Protein AF-A0A957GWG0-F1 (afdb_monomer_lite)

Foldseek 3Di:
DPDDDQQADFDWDDDPVRDDIDTLGPDRQKHKDQKDAEPVRQKMWIWIFGNVDVPGAIFIWMAGPVVSDIDTDDPNDDDDDYDD

Secondary structure (DSSP, 8-state):
-PPPP------EE--TTSPPPEES---TTEEEEEEEE-TTSSEEEEEEEETTSTTPPPEEEEEETTTTEEEEEESS--S-----

Structure (mmCIF, N/CA/C/O backbone):
data_AF-A0A957GWG0-F1
#
_entry.id   AF-A0A957GWG0-F1
#
loop_
_atom_site.group_PDB
_atom_site.id
_atom_site.type_symbol
_atom_site.label_atom_id
_atom_site.label_alt_id
_atom_site.label_comp_id
_atom_site.label_asym_id
_atom_site.label_entity_id
_atom_site.label_seq_id
_atom_site.pdbx_PDB_ins_code
_atom_site.Cartn_x
_atom_site.Cartn_y
_atom_site.Cartn_z
_atom_site.occupancy
_atom_site.B_iso_or_equiv
_atom_site.auth_seq_id
_atom_site.auth_comp_id
_atom_site.auth_asym_id
_atom_site.auth_atom_id
_atom_site.pdbx_PDB_model_num
ATOM 1 N N . LYS A 1 1 ? 30.141 15.035 -3.078 1.00 42.59 1 LYS A N 1
ATOM 2 C CA . LYS A 1 1 ? 28.660 15.024 -3.140 1.00 42.59 1 LYS A CA 1
ATOM 3 C C . LYS A 1 1 ? 28.233 13.570 -3.268 1.00 42.59 1 LYS A C 1
ATOM 5 O O . LYS A 1 1 ? 28.506 12.983 -4.304 1.00 42.59 1 LYS A O 1
ATOM 10 N N . THR A 1 2 ? 27.702 12.963 -2.211 1.00 42.69 2 THR A N 1
ATOM 11 C CA . THR A 1 2 ? 27.214 11.575 -2.249 1.00 42.69 2 THR A CA 1
ATOM 12 C C . THR A 1 2 ? 26.019 11.503 -3.208 1.00 42.69 2 THR A C 1
ATOM 14 O O . THR A 1 2 ? 25.178 12.404 -3.137 1.00 42.69 2 THR A O 1
ATOM 17 N N . PRO A 1 3 ? 25.931 10.526 -4.131 1.00 49.91 3 PRO A N 1
ATOM 18 C CA . PRO A 1 3 ? 24.763 10.400 -4.994 1.00 49.91 3 PRO A CA 1
ATOM 19 C C . PRO A 1 3 ? 23.534 10.172 -4.113 1.00 49.91 3 PRO A C 1
ATOM 21 O O . PRO A 1 3 ? 23.533 9.273 -3.275 1.00 49.91 3 PRO A O 1
ATOM 24 N N . ARG A 1 4 ? 22.503 11.003 -4.273 1.00 57.03 4 ARG A N 1
ATOM 25 C CA . ARG A 1 4 ? 21.200 10.742 -3.662 1.00 57.03 4 ARG A CA 1
ATOM 26 C C . ARG A 1 4 ? 20.632 9.514 -4.370 1.00 57.03 4 ARG A C 1
ATOM 28 O O . ARG A 1 4 ? 20.425 9.579 -5.582 1.00 57.03 4 ARG A O 1
ATOM 35 N N . SER A 1 5 ? 20.429 8.412 -3.650 1.00 58.56 5 SER A N 1
ATOM 36 C CA . SER A 1 5 ? 19.621 7.295 -4.148 1.00 58.56 5 SER A CA 1
ATOM 37 C C . SER A 1 5 ? 18.302 7.852 -4.701 1.00 58.56 5 SER A C 1
ATOM 39 O O . SER A 1 5 ? 17.799 8.837 -4.156 1.00 58.56 5 SER A O 1
ATOM 41 N N . PRO A 1 6 ? 17.746 7.327 -5.805 1.00 60.22 6 PRO A N 1
ATOM 42 C CA . PRO A 1 6 ? 16.437 7.777 -6.247 1.00 60.22 6 PRO A CA 1
ATOM 43 C C . PRO A 1 6 ? 15.421 7.405 -5.163 1.00 60.22 6 PRO A C 1
ATOM 45 O O . PRO A 1 6 ? 15.059 6.244 -5.028 1.00 60.22 6 PRO A O 1
ATOM 48 N N . ASP A 1 7 ? 15.005 8.388 -4.366 1.00 83.06 7 ASP A N 1
ATOM 49 C CA . ASP A 1 7 ? 14.020 8.180 -3.308 1.00 83.06 7 ASP A CA 1
ATOM 50 C C . ASP A 1 7 ? 12.646 7.990 -3.966 1.00 83.06 7 ASP A C 1
ATOM 52 O O . ASP A 1 7 ? 12.024 8.946 -4.447 1.00 83.06 7 ASP A O 1
ATOM 56 N N . GLY A 1 8 ? 12.185 6.740 -4.046 1.00 91.31 8 GLY A N 1
ATOM 57 C CA . GLY A 1 8 ? 10.851 6.415 -4.539 1.00 91.31 8 GLY A CA 1
ATOM 58 C C . GLY A 1 8 ? 9.761 7.080 -3.700 1.00 91.31 8 GLY A C 1
ATOM 59 O O . GLY A 1 8 ? 9.934 7.321 -2.503 1.00 91.31 8 GLY A O 1
ATOM 60 N N . LYS A 1 9 ? 8.603 7.363 -4.309 1.00 95.12 9 LYS A N 1
ATOM 61 C CA . LYS A 1 9 ? 7.436 7.844 -3.554 1.00 95.12 9 LYS A CA 1
ATOM 62 C C . LYS A 1 9 ? 7.030 6.792 -2.520 1.00 95.12 9 LYS A C 1
ATOM 64 O O . LYS A 1 9 ? 7.010 5.607 -2.833 1.00 95.12 9 LYS A O 1
ATOM 69 N N . GLN A 1 10 ? 6.706 7.232 -1.309 1.00 96.19 10 GLN A N 1
ATOM 70 C CA . GLN A 1 10 ? 6.336 6.368 -0.184 1.00 96.19 10 GLN A CA 1
ATOM 71 C C . GLN A 1 10 ? 4.875 6.600 0.214 1.00 96.19 10 GLN A C 1
ATOM 73 O O . GLN A 1 10 ? 4.333 7.681 -0.035 1.00 96.19 10 GLN A O 1
ATOM 78 N N . ILE A 1 11 ? 4.250 5.608 0.853 1.00 96.44 11 ILE A N 1
ATOM 79 C CA . ILE A 1 11 ? 2.893 5.741 1.392 1.00 96.44 11 ILE A CA 1
ATOM 80 C C . ILE A 1 11 ? 2.976 6.172 2.854 1.00 96.44 11 ILE A C 1
ATOM 82 O O . ILE A 1 11 ? 3.590 5.500 3.682 1.00 96.44 11 ILE A O 1
ATOM 86 N N . TRP A 1 12 ? 2.320 7.285 3.169 1.00 94.88 12 TRP A N 1
ATOM 87 C CA . TRP A 1 12 ? 2.234 7.836 4.517 1.00 94.88 12 TRP A CA 1
ATOM 88 C C . TRP A 1 12 ? 0.793 7.785 5.014 1.00 94.88 12 TRP A C 1
ATOM 90 O O . TRP A 1 12 ? -0.140 8.090 4.269 1.00 94.88 12 TRP A O 1
ATOM 100 N N . LEU A 1 13 ? 0.616 7.416 6.279 1.00 92.19 13 LEU A N 1
ATOM 101 C CA . LEU A 1 13 ? -0.655 7.479 6.982 1.00 92.19 13 LEU A CA 1
ATOM 102 C C . LEU A 1 13 ? -0.708 8.761 7.804 1.00 92.19 13 LEU A C 1
ATOM 104 O O . LEU A 1 13 ? 0.125 8.957 8.685 1.00 92.19 13 LEU A O 1
ATOM 108 N N . LEU A 1 14 ? -1.703 9.601 7.529 1.00 91.81 14 LEU A N 1
ATOM 109 C CA . LEU A 1 14 ? -1.993 10.791 8.320 1.00 91.81 14 LEU A CA 1
ATOM 110 C C . LEU A 1 14 ? -3.165 10.503 9.274 1.00 91.81 14 LEU A C 1
ATOM 112 O O . LEU A 1 14 ? -4.282 10.257 8.803 1.00 91.81 14 LEU A O 1
ATOM 116 N N . PRO A 1 15 ? -2.945 10.525 10.597 1.00 86.56 15 PRO A N 1
ATOM 117 C CA . PRO A 1 15 ? -4.017 10.391 11.575 1.00 86.56 15 PRO A CA 1
ATOM 118 C C . PRO A 1 15 ? -5.001 11.567 11.504 1.00 86.56 15 PRO A C 1
ATOM 120 O O . PRO A 1 15 ? -4.611 12.723 11.363 1.00 86.56 15 PRO A O 1
ATOM 123 N N . ARG A 1 16 ? -6.307 11.293 11.645 1.00 84.00 16 ARG A N 1
ATO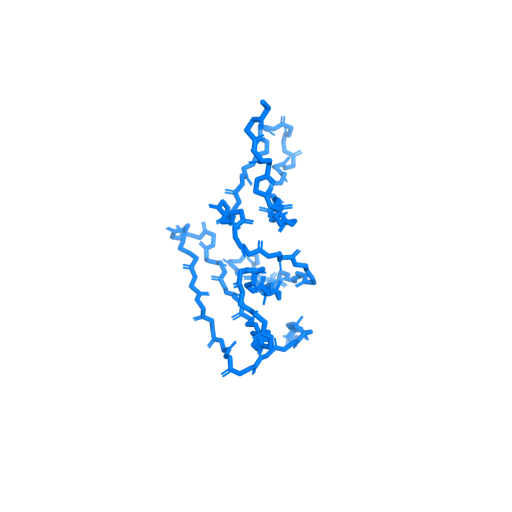M 124 C CA . ARG A 1 16 ? -7.346 12.346 11.619 1.00 84.00 16 ARG A CA 1
ATOM 125 C C . ARG A 1 16 ? -7.264 13.314 12.801 1.00 84.00 16 ARG A C 1
ATOM 127 O O . ARG A 1 16 ? -7.731 14.439 12.676 1.00 84.00 16 ARG A O 1
ATOM 134 N N . ALA A 1 17 ? -6.715 12.870 13.930 1.00 85.81 17 ALA A N 1
ATOM 135 C CA . ALA A 1 17 ? -6.624 13.654 15.160 1.00 85.81 17 ALA A CA 1
ATOM 136 C C . ALA A 1 17 ? -5.494 14.703 15.140 1.00 85.81 17 ALA A C 1
ATOM 138 O O . ALA A 1 17 ? -5.342 15.439 16.109 1.00 85.81 17 ALA A O 1
ATOM 139 N N . GLY A 1 18 ? -4.735 14.805 14.041 1.00 80.81 18 GLY A N 1
ATOM 140 C CA . GLY A 1 18 ? -3.611 15.736 13.923 1.00 80.81 18 GLY A CA 1
ATOM 141 C C . GLY A 1 18 ? -2.297 15.206 14.499 1.00 80.81 18 GLY A C 1
ATOM 142 O O . GLY A 1 18 ? -1.352 15.978 14.631 1.00 80.81 18 GLY A O 1
ATOM 143 N N . ASP A 1 19 ? -2.227 13.912 14.825 1.00 88.81 19 ASP A N 1
ATOM 144 C CA . ASP A 1 19 ? -0.979 13.264 15.232 1.00 88.81 19 ASP A CA 1
ATOM 145 C C . ASP A 1 19 ? 0.039 13.203 14.074 1.00 88.81 19 ASP A C 1
ATOM 147 O O . ASP A 1 19 ? -0.294 13.384 12.897 1.00 88.81 19 ASP A O 1
ATOM 151 N N . GLU A 1 20 ? 1.290 12.898 14.420 1.00 92.50 20 GLU A N 1
ATOM 152 C CA . GLU A 1 20 ? 2.412 12.760 13.486 1.00 92.50 20 GLU A CA 1
ATOM 153 C C . GLU A 1 20 ? 2.124 11.743 12.354 1.00 92.50 20 GLU A C 1
ATOM 155 O O . GLU A 1 20 ? 1.662 10.621 12.613 1.00 92.50 20 GLU A O 1
ATOM 160 N N . PRO A 1 21 ? 2.431 12.083 11.086 1.00 92.69 21 PRO A N 1
ATOM 161 C CA . PRO A 1 21 ? 2.338 11.146 9.973 1.00 92.69 21 PRO A CA 1
ATOM 162 C C . PRO A 1 21 ? 3.249 9.928 10.169 1.00 92.69 21 PRO A C 1
ATOM 164 O O . PRO A 1 21 ? 4.414 10.050 10.538 1.00 92.69 21 PRO A O 1
ATOM 167 N N . THR A 1 22 ? 2.758 8.736 9.831 1.00 92.56 22 THR A N 1
ATOM 168 C CA . THR A 1 22 ? 3.545 7.493 9.891 1.00 92.56 22 THR A CA 1
ATOM 169 C C . THR A 1 22 ? 3.885 6.998 8.487 1.00 92.56 22 THR A C 1
ATOM 171 O O . THR A 1 22 ? 2.990 6.806 7.665 1.00 92.56 22 THR A O 1
ATOM 174 N N . ASN A 1 23 ? 5.165 6.747 8.201 1.00 94.38 23 ASN A N 1
ATOM 175 C CA . ASN A 1 23 ? 5.588 6.107 6.952 1.00 94.38 23 ASN A CA 1
ATOM 176 C C . ASN A 1 23 ? 5.244 4.611 6.994 1.00 94.38 23 ASN A C 1
ATOM 178 O O . ASN A 1 23 ? 5.793 3.882 7.818 1.00 94.38 23 ASN A O 1
ATOM 182 N N . LEU A 1 24 ? 4.348 4.154 6.117 1.00 95.62 24 LEU A N 1
ATOM 183 C CA . LEU A 1 24 ? 3.912 2.755 6.088 1.00 95.62 24 LEU A CA 1
ATOM 184 C C . LEU A 1 24 ? 4.863 1.854 5.301 1.00 95.62 24 LEU A C 1
ATOM 186 O O . LEU A 1 24 ? 4.903 0.651 5.547 1.00 95.62 24 LEU A O 1
ATOM 190 N N . THR A 1 25 ? 5.582 2.417 4.327 1.00 95.00 25 THR A N 1
ATOM 191 C CA . THR A 1 25 ? 6.367 1.624 3.378 1.00 95.00 25 THR A CA 1
ATOM 192 C C . THR A 1 25 ? 7.850 1.634 3.675 1.00 95.00 25 THR A C 1
ATOM 194 O O . THR A 1 25 ? 8.453 0.574 3.620 1.00 95.00 25 THR A O 1
ATOM 197 N N . ASN A 1 26 ? 8.433 2.791 4.001 1.00 93.62 26 ASN A N 1
ATOM 198 C CA . ASN A 1 26 ? 9.849 2.964 4.355 1.00 93.62 26 ASN A CA 1
ATOM 199 C C . ASN A 1 26 ? 10.841 2.143 3.497 1.00 93.62 26 ASN A C 1
ATOM 201 O O . ASN A 1 26 ? 11.786 1.550 4.015 1.00 93.62 26 ASN A O 1
ATOM 205 N N . ARG A 1 27 ? 10.611 2.091 2.180 1.00 93.31 27 ARG A N 1
ATOM 206 C CA . ARG A 1 27 ? 11.431 1.348 1.216 1.00 93.31 27 ARG A CA 1
ATOM 207 C C . ARG A 1 27 ? 11.826 2.280 0.072 1.00 93.31 27 ARG A C 1
ATOM 209 O O . ARG A 1 27 ? 11.109 2.344 -0.929 1.00 93.31 27 ARG A O 1
ATOM 216 N N . PRO A 1 28 ? 12.904 3.073 0.232 1.00 92.94 28 PRO A N 1
ATOM 217 C CA . PRO A 1 28 ? 13.293 4.099 -0.739 1.00 92.94 28 PRO A CA 1
ATOM 218 C C . PRO A 1 28 ? 13.635 3.528 -2.120 1.00 92.94 28 PRO A C 1
ATOM 220 O O . PRO A 1 28 ? 13.499 4.229 -3.119 1.00 92.94 28 PRO A O 1
ATOM 223 N N . GLU A 1 29 ? 14.027 2.258 -2.192 1.00 93.19 29 GLU A N 1
ATOM 224 C CA . GLU A 1 29 ? 14.298 1.525 -3.426 1.00 93.19 29 GLU A CA 1
ATOM 225 C C . GLU A 1 29 ? 13.036 1.170 -4.230 1.00 93.19 29 GLU A C 1
ATOM 227 O O . GLU A 1 29 ? 13.142 0.804 -5.401 1.00 93.19 29 GLU A O 1
ATOM 232 N N . VAL A 1 30 ? 11.845 1.326 -3.640 1.00 94.25 30 VAL A N 1
ATOM 233 C CA . VAL A 1 30 ? 10.554 1.067 -4.282 1.00 94.25 30 VAL A CA 1
ATOM 234 C C . VAL A 1 30 ? 9.773 2.369 -4.441 1.00 94.25 30 VAL A C 1
ATOM 236 O O . VAL A 1 30 ? 9.574 3.129 -3.496 1.00 94.25 30 VAL A O 1
ATOM 239 N N . HIS A 1 31 ? 9.275 2.620 -5.649 1.00 95.19 31 HIS A N 1
ATOM 240 C CA . HIS A 1 31 ? 8.326 3.693 -5.919 1.00 95.19 31 HIS A CA 1
ATOM 241 C C . HIS A 1 31 ? 6.897 3.187 -5.740 1.00 95.19 31 HIS A C 1
ATOM 243 O O . HIS A 1 31 ? 6.397 2.432 -6.576 1.00 95.19 31 HIS A O 1
ATOM 249 N N . PHE A 1 32 ? 6.227 3.633 -4.683 1.00 96.25 32 PHE A N 1
ATOM 250 C CA . PHE A 1 32 ? 4.826 3.328 -4.422 1.00 96.25 32 PHE A CA 1
ATOM 251 C C . PHE A 1 32 ? 3.888 4.384 -5.013 1.00 96.25 32 PHE A C 1
ATOM 253 O O . PHE A 1 32 ? 4.232 5.561 -5.137 1.00 96.25 32 PHE A O 1
ATOM 260 N N . GLY A 1 33 ? 2.687 3.956 -5.395 1.00 94.19 33 GLY A N 1
ATOM 261 C CA . GLY A 1 33 ? 1.699 4.803 -6.054 1.00 94.19 33 GLY A CA 1
ATOM 262 C C . GLY A 1 33 ? 0.271 4.426 -5.689 1.00 94.19 33 GLY A C 1
ATOM 263 O O . GLY A 1 33 ? -0.063 4.374 -4.511 1.00 94.19 33 GLY A O 1
ATOM 264 N N . VAL A 1 34 ? -0.561 4.214 -6.718 1.00 94.75 34 VAL A N 1
ATOM 265 C CA . VAL A 1 34 ? -2.000 3.895 -6.632 1.00 94.75 34 VAL A CA 1
ATOM 266 C C . VAL A 1 34 ? -2.304 3.066 -5.391 1.00 94.75 34 VAL A C 1
ATOM 268 O O . VAL A 1 34 ? -1.831 1.935 -5.300 1.00 94.75 34 VAL A O 1
ATOM 271 N N . ALA A 1 35 ? -3.069 3.640 -4.463 1.00 95.69 35 ALA A N 1
ATOM 272 C CA . ALA A 1 35 ? -3.407 3.041 -3.182 1.00 95.69 35 ALA A CA 1
ATOM 273 C C . ALA A 1 35 ? -4.925 3.023 -2.973 1.00 95.69 35 ALA A C 1
ATOM 275 O O . ALA A 1 35 ? -5.635 3.903 -3.459 1.00 95.69 35 ALA A O 1
ATOM 276 N N . GLY A 1 36 ? -5.416 2.043 -2.218 1.00 96.19 36 GLY A N 1
ATOM 277 C CA . GLY A 1 36 ? -6.833 1.901 -1.896 1.00 96.19 36 GLY A CA 1
ATOM 278 C C . GLY A 1 36 ? -7.038 1.209 -0.556 1.00 96.19 36 GLY A C 1
ATOM 279 O O . GLY A 1 36 ? -6.337 0.250 -0.235 1.00 96.19 36 GLY A O 1
ATOM 280 N N . TRP A 1 37 ? -8.008 1.695 0.213 1.00 96.31 37 TRP A N 1
ATOM 281 C CA . TRP A 1 37 ? -8.403 1.126 1.500 1.00 96.31 37 TRP A CA 1
ATOM 282 C C . TRP A 1 37 ? -9.470 0.050 1.331 1.00 96.31 37 TRP A C 1
ATOM 284 O O . TRP A 1 37 ? -10.419 0.237 0.568 1.00 96.31 37 TRP A O 1
ATOM 294 N N . SER A 1 38 ? -9.371 -1.029 2.107 1.00 96.94 38 SER A N 1
ATOM 295 C CA . SER A 1 38 ? -10.499 -1.931 2.307 1.00 96.94 38 SER A CA 1
ATOM 296 C C . SER A 1 38 ? -11.633 -1.197 3.018 1.00 96.94 38 SER A C 1
ATOM 298 O O . SER A 1 38 ? -11.410 -0.294 3.826 1.00 96.94 38 SER A O 1
ATOM 300 N N . LYS A 1 39 ? -12.874 -1.626 2.774 1.00 95.75 39 LYS A N 1
ATOM 301 C CA . LYS A 1 39 ? -14.080 -1.001 3.346 1.00 95.75 39 LYS A CA 1
ATOM 302 C C . LYS A 1 39 ? -14.050 -0.888 4.876 1.00 95.75 39 LYS A C 1
ATOM 304 O O . LYS A 1 39 ? -14.568 0.073 5.432 1.00 95.75 39 LYS A O 1
ATOM 309 N N . ASN A 1 40 ? -13.447 -1.864 5.554 1.00 95.19 40 ASN A N 1
ATOM 310 C CA . ASN A 1 40 ? -13.317 -1.902 7.013 1.00 95.19 40 ASN A CA 1
ATOM 311 C C . ASN A 1 40 ? -12.066 -1.181 7.555 1.00 95.19 40 ASN A C 1
ATOM 313 O O . ASN A 1 40 ? -11.829 -1.224 8.757 1.00 95.19 40 ASN A O 1
ATOM 317 N N . GLY A 1 41 ? -11.235 -0.579 6.697 1.00 94.75 41 GLY A N 1
ATOM 318 C CA . GLY A 1 41 ? -10.011 0.121 7.099 1.00 94.75 41 GLY A CA 1
ATOM 319 C C . GLY A 1 41 ? -8.889 -0.779 7.633 1.00 94.75 41 GLY A C 1
ATOM 320 O O . GLY A 1 41 ? -7.861 -0.274 8.081 1.00 94.75 41 GLY A O 1
ATOM 321 N N . ARG A 1 42 ? -9.050 -2.109 7.604 1.00 96.12 42 ARG A N 1
ATOM 322 C CA . ARG A 1 42 ? -8.007 -3.034 8.066 1.00 96.12 42 ARG A CA 1
ATOM 323 C C . ARG A 1 42 ? -6.838 -3.124 7.088 1.00 96.12 42 ARG A C 1
ATOM 325 O O . ARG A 1 42 ? -5.706 -3.329 7.506 1.00 96.12 42 ARG A O 1
ATOM 332 N N . TYR A 1 43 ? -7.105 -2.987 5.796 1.00 97.75 43 TYR A N 1
ATOM 333 C CA . TYR A 1 43 ? -6.112 -3.222 4.763 1.00 97.75 43 TYR A CA 1
ATOM 334 C C . TYR A 1 43 ? -5.950 -2.016 3.848 1.00 97.75 43 TYR A C 1
ATOM 336 O O . TYR A 1 43 ? -6.925 -1.347 3.502 1.00 97.75 43 TYR A O 1
ATOM 344 N N . LEU A 1 44 ? -4.719 -1.788 3.399 1.00 97.44 44 LEU A N 1
ATOM 345 C CA . LEU A 1 44 ? -4.430 -0.949 2.242 1.00 97.44 44 LEU A CA 1
ATOM 346 C C . LEU A 1 44 ? -3.740 -1.802 1.199 1.00 97.44 44 LEU A C 1
ATOM 348 O O . LEU A 1 44 ? -2.790 -2.515 1.511 1.00 97.44 44 LEU A O 1
ATOM 352 N N . THR A 1 45 ? -4.168 -1.667 -0.044 1.00 97.88 45 THR A N 1
ATOM 353 C CA . THR A 1 45 ? -3.395 -2.130 -1.192 1.00 97.88 45 THR A CA 1
ATOM 354 C C . THR A 1 45 ? -2.699 -0.958 -1.840 1.00 97.88 45 THR A C 1
ATOM 356 O O . THR A 1 45 ? -3.292 0.117 -1.930 1.00 97.88 45 THR A O 1
ATOM 359 N N . PHE A 1 46 ? -1.495 -1.168 -2.358 1.00 97.38 46 PHE A N 1
AT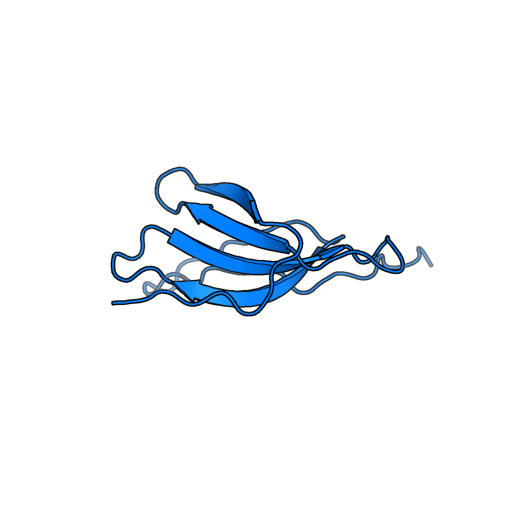OM 360 C CA . PHE A 1 46 ? -0.832 -0.181 -3.202 1.00 97.38 46 PHE A CA 1
ATOM 361 C C . PHE A 1 46 ? 0.088 -0.815 -4.236 1.00 97.38 46 PHE A C 1
ATOM 363 O O . PHE A 1 46 ? 0.647 -1.886 -4.029 1.00 97.38 46 PHE A O 1
ATOM 370 N N . GLN A 1 47 ? 0.240 -0.140 -5.367 1.00 97.69 47 GLN A N 1
ATOM 371 C CA . GLN A 1 47 ? 1.155 -0.538 -6.432 1.00 97.69 47 GLN A CA 1
ATOM 372 C C . GLN A 1 47 ? 2.579 -0.056 -6.125 1.00 97.69 47 GLN A C 1
ATOM 374 O O . GLN A 1 47 ? 2.752 1.093 -5.714 1.00 97.69 47 GLN A O 1
ATOM 379 N N . GLY A 1 48 ? 3.589 -0.894 -6.364 1.00 96.69 48 GLY A N 1
ATOM 380 C CA . GLY A 1 48 ? 5.007 -0.578 -6.179 1.00 96.69 48 GLY A CA 1
ATOM 381 C C . GLY A 1 48 ? 5.886 -1.034 -7.346 1.00 96.69 48 GLY A C 1
ATOM 382 O O . GLY A 1 48 ? 5.604 -2.061 -7.963 1.00 96.69 48 GLY A O 1
ATOM 383 N N . TYR A 1 49 ? 6.959 -0.284 -7.617 1.00 95.25 49 TYR A N 1
ATOM 384 C CA . TYR A 1 49 ? 7.972 -0.583 -8.640 1.00 95.25 49 TYR A CA 1
ATOM 385 C C . TYR A 1 49 ? 9.384 -0.484 -8.057 1.00 95.25 49 TYR A C 1
ATOM 387 O O . TYR A 1 49 ? 9.743 0.554 -7.505 1.00 95.25 49 TYR A O 1
ATOM 395 N N . GLU A 1 50 ? 10.191 -1.533 -8.203 1.00 94.38 50 GLU A N 1
ATOM 396 C CA . GLU A 1 50 ? 11.601 -1.540 -7.785 1.00 94.38 50 GLU A CA 1
ATOM 397 C C . GLU A 1 50 ? 12.441 -0.656 -8.726 1.00 94.38 50 GLU A C 1
ATOM 399 O O . GLU A 1 50 ? 12.548 -0.924 -9.922 1.00 94.38 50 GLU A O 1
ATOM 404 N N . LEU A 1 51 ? 13.057 0.402 -8.195 1.00 91.56 51 LEU A N 1
ATOM 405 C CA . LEU A 1 51 ? 13.774 1.416 -8.979 1.00 91.56 51 LEU A CA 1
ATOM 406 C C . LEU A 1 51 ? 15.145 0.945 -9.474 1.00 91.56 51 LEU A C 1
ATOM 408 O O . LEU A 1 51 ? 15.620 1.394 -10.514 1.00 91.56 51 LEU A O 1
ATOM 412 N N . ALA A 1 52 ? 15.792 0.046 -8.731 1.00 87.69 52 ALA A N 1
ATOM 413 C CA . ALA A 1 52 ? 17.140 -0.431 -9.039 1.00 87.69 52 ALA A CA 1
ATOM 414 C C . ALA A 1 52 ? 17.175 -1.517 -10.131 1.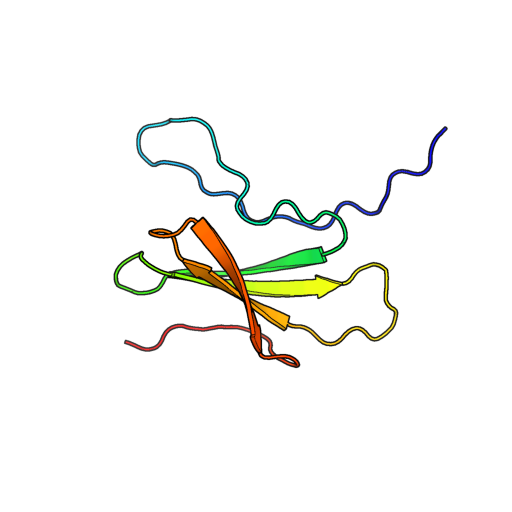00 87.69 52 ALA A C 1
ATOM 416 O O . ALA A 1 52 ? 18.254 -1.964 -10.518 1.00 87.69 52 ALA A O 1
ATOM 417 N N . ARG A 1 53 ? 16.012 -1.979 -10.606 1.00 86.69 53 ARG A N 1
ATOM 418 C CA . ARG A 1 53 ? 15.896 -3.128 -11.511 1.00 86.69 53 ARG A CA 1
ATOM 419 C C . ARG A 1 53 ? 15.220 -2.719 -12.824 1.00 86.69 53 ARG A C 1
ATOM 421 O O . ARG A 1 53 ? 13.998 -2.575 -12.860 1.00 86.69 53 ARG A O 1
ATOM 428 N N . PRO A 1 54 ? 15.985 -2.557 -13.919 1.00 84.81 54 PRO A N 1
ATOM 429 C CA . PRO A 1 54 ? 15.412 -2.374 -15.248 1.00 84.81 54 PRO A CA 1
ATOM 430 C C . PRO A 1 54 ? 14.454 -3.521 -15.585 1.00 84.81 54 PRO A C 1
ATOM 432 O O . PRO A 1 54 ? 14.802 -4.687 -15.412 1.00 84.81 54 PRO A O 1
ATOM 435 N N . GLY A 1 55 ? 13.248 -3.192 -16.048 1.00 87.81 55 GLY A N 1
ATOM 436 C CA . GLY A 1 55 ? 12.225 -4.190 -16.375 1.00 87.81 55 GLY A CA 1
ATOM 437 C C . GLY A 1 55 ? 11.560 -4.852 -15.164 1.00 87.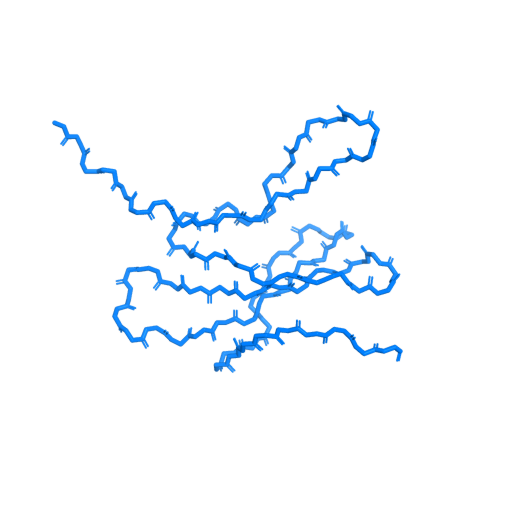81 55 GLY A C 1
ATOM 438 O O . GLY A 1 55 ? 10.910 -5.877 -15.341 1.00 87.81 55 GLY A O 1
ATOM 439 N N . ALA A 1 56 ? 11.707 -4.302 -13.951 1.00 91.00 56 ALA A N 1
ATOM 440 C CA . ALA A 1 56 ? 10.978 -4.797 -12.789 1.00 91.00 56 ALA A CA 1
ATOM 441 C C . ALA A 1 56 ? 9.467 -4.794 -13.040 1.00 91.00 56 ALA A C 1
ATOM 443 O O . ALA A 1 56 ? 8.881 -3.770 -13.403 1.00 91.00 56 ALA A O 1
ATOM 444 N N . GLU A 1 57 ? 8.841 -5.942 -12.804 1.00 96.81 57 GLU A N 1
ATOM 445 C CA . GLU A 1 57 ? 7.394 -6.054 -12.850 1.00 96.81 57 GLU A CA 1
ATOM 446 C C . GLU A 1 57 ? 6.756 -5.283 -11.683 1.00 96.81 57 GLU A C 1
ATOM 448 O O . GLU A 1 57 ? 7.288 -5.289 -10.567 1.00 96.81 57 GLU A O 1
ATOM 453 N N . PRO A 1 58 ? 5.617 -4.612 -11.915 1.00 96.00 58 PRO A N 1
ATOM 454 C CA . PRO A 1 58 ? 4.861 -3.982 -10.847 1.00 96.00 58 PRO A CA 1
ATOM 455 C C . PRO A 1 58 ? 4.361 -5.021 -9.850 1.00 96.00 58 PRO A C 1
ATOM 457 O O . PRO A 1 58 ? 3.899 -6.097 -10.230 1.00 96.00 58 PRO A O 1
ATOM 460 N N . THR A 1 59 ? 4.374 -4.652 -8.577 1.00 97.88 59 THR A N 1
ATOM 461 C CA . THR A 1 59 ? 3.850 -5.479 -7.492 1.00 97.88 59 THR A CA 1
ATOM 462 C C . THR A 1 59 ? 2.686 -4.768 -6.826 1.00 97.88 59 THR A C 1
ATOM 464 O O . THR A 1 59 ? 2.785 -3.582 -6.498 1.00 97.88 59 THR A O 1
ATOM 467 N N . VAL A 1 60 ? 1.602 -5.492 -6.556 1.00 98.06 60 VAL A N 1
ATOM 468 C CA . VAL A 1 60 ? 0.605 -5.044 -5.580 1.00 98.06 60 VAL A CA 1
ATOM 469 C C . VAL A 1 60 ? 1.061 -5.497 -4.204 1.00 98.06 60 VAL A C 1
ATOM 471 O O . VAL A 1 60 ? 1.307 -6.677 -3.963 1.00 98.06 60 VAL A O 1
ATOM 474 N N . TRP A 1 61 ? 1.154 -4.542 -3.296 1.00 98.25 61 TRP A N 1
ATOM 475 C CA . TRP A 1 61 ? 1.480 -4.726 -1.892 1.00 98.25 61 TRP A CA 1
ATOM 476 C C . TRP A 1 61 ? 0.216 -4.626 -1.050 1.00 98.25 61 TRP A C 1
ATOM 478 O O . TRP A 1 61 ? -0.729 -3.930 -1.425 1.00 98.25 61 TRP A O 1
ATOM 488 N N . LEU A 1 62 ? 0.224 -5.293 0.101 1.00 98.06 62 LEU A N 1
ATOM 489 C CA . LEU A 1 62 ? -0.812 -5.197 1.118 1.00 98.06 62 LEU A CA 1
ATOM 490 C C . LEU A 1 62 ? -0.185 -4.773 2.445 1.00 98.06 62 LEU A C 1
ATOM 492 O O . LEU A 1 62 ? 0.783 -5.385 2.901 1.00 98.06 62 LEU A O 1
ATOM 496 N N . TYR A 1 63 ? -0.776 -3.765 3.073 1.00 97.94 63 TYR A N 1
ATOM 497 C CA . TYR A 1 63 ? -0.502 -3.381 4.451 1.00 97.94 63 TYR A CA 1
ATOM 498 C C . TYR A 1 63 ? -1.692 -3.756 5.340 1.00 97.94 63 TYR A C 1
ATOM 500 O O . TYR A 1 63 ? -2.820 -3.370 5.027 1.00 97.94 63 TYR A O 1
ATOM 508 N N . ASP A 1 64 ? -1.460 -4.492 6.430 1.00 97.69 64 ASP A N 1
ATOM 509 C CA . ASP A 1 64 ? -2.461 -4.759 7.477 1.00 97.69 64 ASP A CA 1
ATOM 510 C C . ASP A 1 64 ? -2.257 -3.765 8.631 1.00 97.69 64 ASP A C 1
ATOM 512 O O . ASP A 1 64 ? -1.219 -3.763 9.293 1.00 97.69 64 ASP A O 1
ATOM 516 N N . THR A 1 65 ? -3.246 -2.905 8.879 1.00 95.19 65 THR A N 1
ATOM 517 C CA . THR A 1 65 ? -3.173 -1.870 9.919 1.00 95.19 65 THR A CA 1
ATOM 518 C C . THR A 1 65 ? -3.206 -2.433 11.333 1.00 95.19 65 THR A C 1
ATOM 520 O O . THR A 1 65 ? -2.693 -1.788 12.248 1.00 95.19 65 THR A O 1
ATOM 523 N N . ALA A 1 66 ? -3.764 -3.631 11.526 1.00 96.12 66 ALA A N 1
ATOM 524 C CA . ALA A 1 66 ? -3.831 -4.267 12.834 1.00 96.12 66 ALA A CA 1
ATOM 525 C C . ALA A 1 66 ? -2.468 -4.836 13.252 1.00 96.12 66 ALA A C 1
ATOM 527 O O . ALA A 1 66 ? -2.082 -4.715 14.412 1.00 96.12 66 ALA A O 1
ATOM 528 N N . THR A 1 67 ? -1.731 -5.435 12.312 1.00 97.25 67 THR A N 1
ATOM 529 C CA . THR A 1 67 ? -0.419 -6.055 12.582 1.00 97.25 67 THR A CA 1
ATOM 530 C C . THR A 1 67 ? 0.764 -5.162 12.218 1.00 97.25 67 THR A C 1
ATOM 532 O O . THR A 1 67 ? 1.888 -5.455 12.617 1.00 97.25 67 THR A O 1
ATOM 535 N N . ARG A 1 68 ? 0.523 -4.067 11.483 1.00 95.06 68 ARG A N 1
ATOM 536 C CA . ARG A 1 68 ? 1.543 -3.201 10.869 1.00 95.06 68 ARG A CA 1
ATOM 537 C C . ARG A 1 68 ? 2.464 -3.940 9.896 1.00 95.06 68 ARG A C 1
ATOM 539 O O . ARG A 1 68 ? 3.601 -3.530 9.674 1.00 95.06 68 ARG A O 1
ATOM 546 N N . GLU A 1 69 ? 1.973 -5.028 9.317 1.00 96.94 69 GLU A N 1
ATOM 547 C CA . GLU A 1 69 ? 2.728 -5.855 8.387 1.00 96.94 69 GLU A CA 1
ATOM 548 C C . GLU A 1 69 ? 2.576 -5.333 6.958 1.00 96.94 69 GLU A C 1
ATOM 550 O O . GLU A 1 69 ? 1.460 -5.128 6.476 1.00 96.94 69 GLU A O 1
ATOM 555 N N . LEU A 1 70 ? 3.707 -5.178 6.271 1.00 97.06 70 LEU A N 1
ATOM 556 C CA . LEU A 1 70 ? 3.777 -4.919 4.841 1.00 97.06 70 LEU A CA 1
ATOM 557 C C . LEU A 1 70 ? 4.229 -6.183 4.108 1.00 97.06 70 LEU A C 1
ATOM 559 O O . LEU A 1 70 ? 5.331 -6.672 4.358 1.00 97.06 70 LEU A O 1
ATOM 563 N N . ARG A 1 71 ? 3.434 -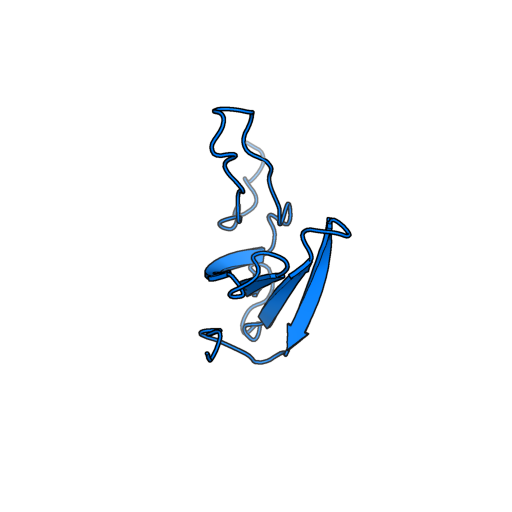6.667 3.149 1.00 96.69 71 ARG A N 1
ATOM 564 C CA . ARG A 1 71 ? 3.811 -7.815 2.312 1.00 96.69 71 ARG A CA 1
ATOM 565 C C . ARG A 1 71 ? 3.504 -7.611 0.834 1.00 96.69 71 ARG A C 1
ATOM 567 O O . ARG A 1 71 ? 2.564 -6.903 0.473 1.00 96.69 71 ARG A O 1
ATOM 574 N N . SER A 1 72 ? 4.286 -8.273 -0.017 1.00 96.31 72 SER A N 1
ATOM 575 C CA . SER A 1 72 ? 3.936 -8.447 -1.429 1.00 96.31 72 SER A CA 1
ATOM 576 C C . SER A 1 72 ? 2.700 -9.341 -1.518 1.00 96.31 72 SER A C 1
ATOM 578 O O . SER A 1 72 ? 2.661 -10.395 -0.880 1.00 96.31 72 SER A O 1
ATOM 580 N N . LEU A 1 73 ? 1.686 -8.911 -2.265 1.00 96.62 73 LEU A N 1
ATOM 581 C CA . LEU A 1 73 ? 0.460 -9.675 -2.477 1.00 96.62 73 LEU A CA 1
ATOM 582 C C . LEU A 1 73 ? 0.492 -10.413 -3.818 1.00 96.62 73 LEU A C 1
ATOM 584 O O . LEU A 1 73 ? 0.172 -11.597 -3.860 1.00 96.62 73 LEU A O 1
ATOM 588 N N . ILE A 1 74 ? 0.866 -9.721 -4.901 1.00 96.94 74 ILE A N 1
ATOM 589 C CA . ILE A 1 74 ? 0.939 -10.305 -6.247 1.00 96.94 74 ILE A CA 1
ATOM 590 C C . ILE A 1 74 ? 1.935 -9.564 -7.155 1.00 96.94 74 ILE A C 1
ATOM 592 O O . ILE A 1 74 ? 2.014 -8.333 -7.127 1.00 96.94 74 ILE A O 1
ATOM 596 N N . THR A 1 75 ? 2.653 -10.336 -7.979 1.00 96.62 75 THR A N 1
ATOM 597 C CA . THR A 1 75 ? 3.592 -9.887 -9.022 1.00 96.62 75 THR A CA 1
ATOM 598 C C . THR A 1 75 ? 3.457 -10.813 -10.249 1.00 96.62 75 THR A C 1
ATOM 600 O O . THR A 1 75 ? 3.526 -12.030 -10.058 1.00 96.62 75 THR A O 1
ATOM 603 N N . PRO A 1 76 ? 3.263 -10.291 -11.477 1.00 95.75 76 PRO A N 1
ATOM 604 C CA . PRO A 1 76 ? 2.982 -8.892 -11.793 1.00 95.75 76 PRO A CA 1
ATOM 605 C C . PRO A 1 76 ? 1.570 -8.483 -11.341 1.00 95.75 76 PRO A C 1
ATOM 607 O O . PRO A 1 76 ? 0.632 -9.276 -11.385 1.00 95.75 76 PRO A O 1
ATOM 610 N N . GLY A 1 77 ? 1.391 -7.226 -10.934 1.00 95.06 77 GLY A N 1
ATOM 611 C CA . GLY A 1 77 ? 0.076 -6.683 -10.593 1.00 95.06 77 GLY A CA 1
ATOM 612 C C . GLY A 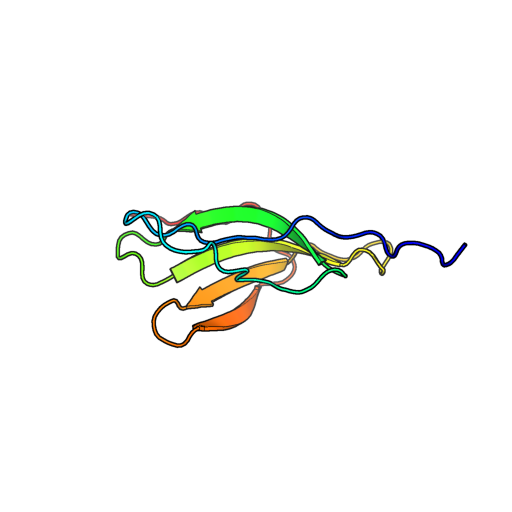1 77 ? 0.040 -5.156 -10.570 1.00 95.06 77 GLY A C 1
ATOM 613 O O . GLY A 1 77 ? 0.928 -4.514 -10.014 1.00 95.06 77 GLY A O 1
ATOM 614 N N . THR A 1 78 ? -1.010 -4.568 -11.144 1.00 95.00 78 THR A N 1
ATOM 615 C CA . THR A 1 78 ? -1.221 -3.113 -11.211 1.00 95.00 78 THR A CA 1
ATOM 616 C C . THR A 1 78 ? -2.629 -2.734 -10.766 1.00 95.00 78 THR A C 1
ATOM 618 O O . THR A 1 78 ? -3.499 -3.591 -10.646 1.00 95.00 78 THR A O 1
ATOM 621 N N . GLN A 1 79 ? -2.842 -1.438 -10.517 1.00 92.12 79 GLN A N 1
ATOM 622 C CA . GLN A 1 79 ? -4.160 -0.824 -10.313 1.00 92.12 79 GLN A CA 1
ATOM 623 C C . GLN A 1 79 ? -5.063 -1.599 -9.334 1.00 92.12 79 GLN A C 1
ATOM 625 O O . GLN A 1 79 ? -6.171 -1.999 -9.696 1.00 92.12 79 GLN A O 1
ATOM 630 N N . PRO A 1 80 ? -4.611 -1.828 -8.086 1.00 93.19 80 PRO A N 1
ATOM 631 C CA . PRO A 1 80 ? -5.423 -2.562 -7.133 1.00 93.19 80 PRO A CA 1
ATOM 632 C C . PRO A 1 80 ? -6.705 -1.790 -6.809 1.00 93.19 80 PRO A C 1
ATOM 634 O O . PRO A 1 80 ? -6.678 -0.577 -6.583 1.00 93.19 80 PRO A O 1
ATOM 637 N N . ALA A 1 81 ? -7.819 -2.514 -6.745 1.00 93.75 81 ALA A N 1
ATOM 638 C CA . ALA A 1 81 ? -9.117 -1.984 -6.360 1.00 93.75 81 ALA A CA 1
ATOM 639 C C . ALA A 1 81 ? -9.819 -2.951 -5.404 1.00 93.75 81 ALA A C 1
ATOM 641 O O . ALA A 1 81 ? -9.749 -4.170 -5.562 1.00 93.75 81 ALA A O 1
ATOM 642 N N . TRP A 1 82 ? -10.520 -2.391 -4.422 1.00 93.94 82 TRP A N 1
ATOM 643 C CA . TRP A 1 82 ? -11.398 -3.149 -3.539 1.00 93.94 82 TRP A CA 1
ATOM 644 C C . TRP A 1 82 ? -12.796 -3.199 -4.145 1.00 93.94 82 TRP A C 1
ATOM 646 O O . TRP A 1 82 ? -13.339 -2.162 -4.528 1.00 93.94 82 TRP A O 1
ATOM 656 N N . VAL A 1 83 ? -13.379 -4.393 -4.216 1.00 90.62 83 VAL A N 1
ATOM 657 C CA . VAL A 1 83 ? -14.775 -4.583 -4.627 1.00 90.62 83 VAL A CA 1
ATOM 658 C C . VAL A 1 83 ? -15.705 -4.565 -3.398 1.00 90.62 83 VAL A C 1
ATOM 660 O O . VAL A 1 83 ? -15.247 -4.940 -2.314 1.00 90.62 83 VAL A O 1
ATOM 663 N N . PRO A 1 84 ? -16.958 -4.078 -3.527 1.00 82.25 84 PRO A N 1
ATOM 664 C CA . PRO A 1 84 ? -17.912 -3.957 -2.416 1.00 82.25 84 PRO A CA 1
ATOM 665 C C . PRO A 1 84 ? -18.317 -5.261 -1.727 1.00 82.25 84 PRO A C 1
ATOM 667 O O . PRO A 1 84 ? -18.353 -6.309 -2.409 1.00 82.25 84 PRO A O 1
#

Sequence (84 aa):
KTPRSPDGKQIWLLPRAGDEPTNLTNRPEVHFGVAGWSKNGRYLTFQGYELARPGAEPTVWLYDTATRELRSLITPGTQPAWVP

pLDDT: mean 90.86, std 11.66, range [42.59, 98.25]

Radius of gyration: 13.79 Å; chains: 1; bounding box: 47×26×32 Å